Protein AF-A0A350XZT8-F1 (afdb_monomer)

pLDDT: mean 85.0, std 14.55, range [45.09, 97.69]

Solvent-accessible surface area (backbone atoms only — not comparable to full-atom values): 7264 Å² total; per-residue (Å²): 114,49,75,42,70,50,60,36,51,70,88,74,75,31,33,28,26,37,45,76,40,84,45,78,66,58,64,87,73,80,48,93,58,86,70,60,59,66,68,63,51,56,53,49,52,42,49,52,42,52,52,26,66,72,64,27,72,53,53,58,82,36,60,25,36,37,36,64,34,51,76,91,45,44,62,48,42,45,71,72,67,60,36,47,75,76,49,78,43,78,76,48,98,95,38,70,23,39,32,33,31,26,27,41,52,57,38,52,52,47,45,52,55,49,33,73,76,73,48,74,90,72,82,77,84,128

Radius of gyration: 15.21 Å; Cα contacts (8 Å, |Δi|>4): 199; chains: 1; bounding box: 42×35×42 Å

Foldseek 3Di:
DDWDKDFPPPPDQTAAMETEDQDDDPPPPPDPDPPDSPPVVLVVLLVRLVVLLPRHDYDQQDFHYKYWDFPVCVCCCCPVQNWDWDDWDDPDVVGITTMTTDGNNNSVVSNVVCCVVPNDDDPPDD

Mean predicted aligned error: 6.75 Å

Secondary structure (DSSP, 8-state):
-EEEEEEESSSSS--EEEEEEEE--TTTTS------STTHHHHHHHHHHHHHHHH----TTSEEEEEEE-GGGHHIIIIII-PEEEEEEEEETTEEEEEEEEEHHHHHHHHHHHHHHH-PPPP---

Nearest PDB structures (foldseek):
  7oya-assembly1_v2  TM=4.019E-01  e=1.972E+00  Danio rerio
  2vug-assembly1_B  TM=4.089E-01  e=1.632E+00  Pyrococcus abyssi GE5
  5y5z-assembly1_N  TM=3.977E-01  e=1.851E+00  Thermus thermophilus HB8
  4cq1-assembly8_H  TM=3.773E-01  e=3.064E+00  Homo sapiens
  7of6-assembly1_C  TM=4.317E-01  e=6.522E+00  Homo sapiens

Structure (mmCIF, N/CA/C/O backbone):
data_AF-A0A350XZT8-F1
#
_entry.id   AF-A0A350XZT8-F1
#
loop_
_atom_site.group_PDB
_atom_site.id
_atom_site.type_symbol
_atom_site.label_atom_id
_atom_site.label_alt_id
_atom_site.label_comp_id
_atom_site.label_asym_id
_atom_site.label_entity_id
_atom_site.label_seq_id
_atom_site.pdbx_PDB_ins_code
_atom_site.Cartn_x
_atom_site.Cartn_y
_atom_site.Cartn_z
_atom_site.occupancy
_atom_site.B_iso_or_equiv
_atom_site.auth_seq_id
_atom_site.auth_comp_id
_atom_site.auth_asym_id
_atom_site.auth_atom_id
_atom_site.pdbx_PDB_model_num
ATOM 1 N N . PHE A 1 1 ? 19.014 1.642 -0.698 1.00 64.56 1 PHE A N 1
ATOM 2 C CA . PHE A 1 1 ? 17.595 1.279 -0.585 1.00 64.56 1 PHE A CA 1
ATOM 3 C C . PHE A 1 1 ? 16.910 2.527 -0.073 1.00 64.56 1 PHE A C 1
ATOM 5 O O . PHE A 1 1 ? 17.404 3.059 0.914 1.00 64.56 1 PHE A O 1
ATOM 12 N N . LEU A 1 2 ? 15.917 3.048 -0.788 1.00 74.75 2 LEU A N 1
ATOM 13 C CA . LEU A 1 2 ? 15.222 4.285 -0.432 1.00 74.75 2 LEU A CA 1
ATOM 14 C C . LEU A 1 2 ? 13.752 3.947 -0.196 1.00 74.75 2 LEU A C 1
ATOM 16 O O . LEU A 1 2 ? 13.124 3.297 -1.031 1.00 74.75 2 LEU A O 1
ATOM 20 N N . PHE A 1 3 ? 13.244 4.337 0.967 1.00 84.94 3 PHE A N 1
ATOM 21 C CA . PHE A 1 3 ? 11.853 4.144 1.336 1.00 84.94 3 PHE A CA 1
ATOM 22 C C . PHE A 1 3 ? 11.366 5.342 2.137 1.00 84.94 3 PHE A C 1
ATOM 24 O O . PHE A 1 3 ? 12.006 5.729 3.117 1.00 84.94 3 PHE A O 1
ATOM 31 N N . GLY A 1 4 ? 10.251 5.908 1.694 1.00 87.56 4 GLY A N 1
ATOM 32 C CA . GLY A 1 4 ? 9.599 7.055 2.304 1.00 87.56 4 GLY A CA 1
ATOM 33 C C . GLY A 1 4 ? 8.103 6.803 2.391 1.00 87.56 4 GLY A C 1
ATOM 34 O O . GLY A 1 4 ? 7.496 6.288 1.449 1.00 87.56 4 GLY A O 1
ATOM 35 N N . MET A 1 5 ? 7.519 7.143 3.536 1.00 91.12 5 MET A N 1
ATOM 36 C CA . MET A 1 5 ? 6.078 7.128 3.730 1.00 91.12 5 MET A CA 1
ATOM 37 C C . MET A 1 5 ? 5.659 8.299 4.609 1.00 91.12 5 MET A C 1
ATOM 39 O O . MET A 1 5 ? 6.360 8.633 5.567 1.00 91.12 5 MET A O 1
ATOM 43 N N . THR A 1 6 ? 4.485 8.847 4.326 1.00 92.12 6 THR A N 1
ATOM 44 C CA . THR A 1 6 ? 3.915 9.970 5.068 1.00 92.12 6 THR A CA 1
ATOM 45 C C . THR A 1 6 ? 2.485 9.654 5.475 1.00 92.12 6 THR A C 1
ATOM 47 O O . THR A 1 6 ? 1.751 8.964 4.774 1.00 92.12 6 THR A O 1
ATOM 50 N N . ILE A 1 7 ? 2.082 10.132 6.648 1.00 91.38 7 ILE A N 1
ATOM 51 C CA . ILE A 1 7 ? 0.735 9.950 7.183 1.00 91.38 7 ILE A CA 1
ATOM 52 C C . ILE A 1 7 ? -0.006 11.279 7.067 1.00 91.38 7 ILE A C 1
ATOM 54 O O . ILE A 1 7 ? 0.499 12.311 7.505 1.00 91.38 7 ILE A O 1
ATOM 58 N N . TYR A 1 8 ? -1.220 11.246 6.523 1.00 89.25 8 TYR A N 1
ATOM 59 C CA . TYR A 1 8 ? -2.010 12.436 6.239 1.00 89.25 8 TYR A CA 1
ATOM 60 C C . TYR A 1 8 ? -3.418 12.367 6.840 1.00 89.25 8 TYR A C 1
ATOM 62 O O . TYR A 1 8 ? -4.054 11.311 6.803 1.00 89.25 8 TYR A O 1
ATOM 70 N N . PRO A 1 9 ? -3.968 13.496 7.320 1.00 86.94 9 PRO A N 1
ATOM 71 C CA . PRO A 1 9 ? -3.271 14.762 7.544 1.00 86.94 9 PRO A CA 1
ATOM 72 C C . PRO A 1 9 ? -2.329 14.682 8.757 1.00 86.94 9 PRO A C 1
ATOM 74 O O . PRO A 1 9 ? -2.665 14.068 9.772 1.00 86.94 9 PRO A O 1
ATOM 77 N N . TYR A 1 10 ? -1.180 15.353 8.665 1.00 78.69 10 TYR A N 1
ATOM 78 C CA . TYR A 1 10 ? -0.290 15.602 9.795 1.00 78.69 10 TYR A CA 1
ATOM 79 C C . TYR A 1 10 ? 0.186 17.068 9.779 1.00 78.69 10 TYR A C 1
ATOM 81 O O . TYR A 1 10 ? 0.718 17.505 8.757 1.00 78.69 10 TYR A O 1
ATOM 89 N N . PRO A 1 11 ? 0.014 17.836 10.876 1.00 77.75 11 PRO A N 1
ATOM 90 C CA . PRO A 1 11 ? -0.672 17.465 12.120 1.00 77.75 11 PRO A CA 1
ATOM 91 C C . PRO A 1 11 ? -2.193 17.304 11.923 1.00 77.75 11 PRO A C 1
ATOM 93 O O . PRO A 1 11 ? -2.778 17.884 11.012 1.00 77.75 11 PRO A O 1
ATOM 96 N N . GLY A 1 12 ? -2.850 16.515 12.779 1.00 86.44 12 GLY A N 1
ATOM 97 C CA . GLY A 1 12 ? -4.298 16.295 12.712 1.00 86.44 12 GLY A CA 1
ATOM 98 C C . GLY A 1 12 ? -4.715 14.900 13.168 1.00 86.44 12 GLY A C 1
ATOM 99 O O . GLY A 1 12 ? -4.027 14.270 13.965 1.00 86.44 12 GLY A O 1
ATOM 100 N N . SER A 1 13 ? -5.859 14.428 12.667 1.00 88.62 13 SER A N 1
ATOM 101 C CA . SER A 1 13 ? -6.302 13.036 12.804 1.00 88.62 13 SER A CA 1
ATOM 102 C C . SER A 1 13 ? -5.959 12.271 11.525 1.00 88.62 13 SER A C 1
ATOM 104 O O . SER A 1 13 ? -6.672 12.453 10.534 1.00 88.62 13 SER A O 1
ATOM 106 N N . PRO A 1 14 ? -4.898 11.441 11.526 1.00 92.62 14 PRO A N 1
ATOM 107 C CA . PRO A 1 14 ? -4.512 10.626 10.387 1.00 92.62 14 PRO A CA 1
ATOM 108 C C . PRO A 1 14 ? -5.663 9.843 9.770 1.00 92.62 14 PRO A C 1
ATOM 110 O O . PRO A 1 14 ? -6.415 9.140 10.449 1.00 92.62 14 PRO A O 1
ATOM 113 N N . LYS A 1 15 ? -5.769 9.944 8.454 1.00 92.81 15 LYS A N 1
ATOM 114 C CA . LYS A 1 15 ? -6.769 9.272 7.638 1.00 92.81 15 LYS A CA 1
ATOM 115 C C . LYS A 1 15 ? -6.133 8.216 6.749 1.00 92.81 15 LYS A C 1
ATOM 117 O O . LYS A 1 15 ? -6.641 7.107 6.688 1.00 92.81 15 LYS A O 1
ATOM 122 N N . PHE A 1 16 ? -5.029 8.521 6.091 1.00 92.81 16 PHE A N 1
ATOM 123 C CA . PHE A 1 16 ? -4.365 7.560 5.221 1.00 92.81 16 PHE A CA 1
ATOM 124 C C . PHE A 1 16 ? -2.854 7.747 5.271 1.00 92.81 16 PHE A C 1
ATOM 126 O O . PHE A 1 16 ? -2.353 8.769 5.739 1.00 92.81 16 PHE A O 1
ATOM 133 N N . LEU A 1 17 ? -2.139 6.735 4.801 1.00 96.00 17 LEU A N 1
ATOM 134 C CA . LEU A 1 17 ? -0.695 6.736 4.658 1.00 96.00 17 LEU A CA 1
ATOM 135 C C . LEU A 1 17 ? -0.352 6.633 3.175 1.00 96.00 17 LEU A C 1
ATOM 137 O O . LEU A 1 17 ? -0.873 5.777 2.463 1.00 96.00 17 LEU A O 1
ATOM 141 N N . GLU A 1 18 ? 0.524 7.510 2.718 1.00 94.81 18 GLU A N 1
ATOM 142 C CA . GLU A 1 18 ? 1.062 7.501 1.368 1.00 94.81 18 GLU A CA 1
ATOM 143 C C . GLU A 1 18 ? 2.465 6.899 1.376 1.00 94.81 18 GLU A C 1
ATOM 145 O O . GLU A 1 18 ? 3.308 7.279 2.189 1.00 94.81 18 GLU A O 1
ATOM 150 N N . ILE A 1 19 ? 2.711 5.930 0.495 1.00 94.44 19 ILE A N 1
ATOM 151 C CA . ILE A 1 19 ? 4.056 5.428 0.215 1.00 94.44 19 ILE A CA 1
ATOM 152 C C . ILE A 1 19 ? 4.592 6.254 -0.949 1.00 94.44 19 ILE A C 1
ATOM 154 O O . ILE A 1 19 ? 4.190 6.058 -2.093 1.00 94.44 19 ILE A O 1
ATOM 158 N N . GLU A 1 20 ? 5.493 7.178 -0.639 1.00 88.25 20 GLU A N 1
ATOM 159 C CA . GLU A 1 20 ? 6.044 8.125 -1.609 1.00 88.25 20 GLU A CA 1
ATOM 160 C C . GLU A 1 20 ? 7.162 7.488 -2.437 1.00 88.25 20 GLU A C 1
ATOM 162 O O . GLU A 1 20 ? 7.287 7.729 -3.634 1.00 88.25 20 GLU A O 1
ATOM 167 N N . GLN A 1 21 ? 8.001 6.670 -1.794 1.00 82.06 21 GLN A N 1
ATOM 168 C CA . GLN A 1 21 ? 9.183 6.086 -2.421 1.00 82.06 21 GLN A CA 1
ATOM 169 C C . GLN A 1 21 ? 9.367 4.642 -1.968 1.00 82.06 21 GLN A C 1
ATOM 171 O O . GLN A 1 21 ? 9.364 4.346 -0.773 1.00 82.06 21 GLN A O 1
ATOM 176 N N . LEU A 1 22 ? 9.577 3.743 -2.929 1.00 82.81 22 LEU A N 1
ATOM 177 C CA . LEU A 1 22 ? 9.975 2.360 -2.686 1.00 82.81 22 LEU A CA 1
ATOM 178 C C . LEU A 1 22 ? 10.964 1.922 -3.768 1.00 82.81 22 LEU A C 1
ATOM 180 O O . LEU A 1 22 ? 10.585 1.373 -4.801 1.00 82.81 22 LEU A O 1
ATOM 184 N N . GLU A 1 23 ? 12.250 2.160 -3.519 1.00 73.94 23 GLU A N 1
ATOM 185 C CA . GLU A 1 23 ? 13.310 1.904 -4.490 1.00 73.94 23 GLU A CA 1
ATOM 186 C C . GLU A 1 23 ? 14.391 0.964 -3.953 1.00 73.94 23 GLU A C 1
ATOM 188 O O . GLU A 1 23 ? 15.081 1.205 -2.950 1.00 73.94 23 GLU A O 1
ATOM 193 N N . THR A 1 24 ? 14.631 -0.106 -4.705 1.00 65.50 24 THR A N 1
ATOM 194 C CA . THR A 1 24 ? 15.808 -0.954 -4.535 1.00 65.50 24 THR A CA 1
ATOM 195 C C . THR A 1 24 ? 16.897 -0.495 -5.498 1.00 65.50 24 THR A C 1
ATOM 197 O O . THR A 1 24 ? 16.749 -0.668 -6.703 1.00 65.50 24 THR A O 1
ATOM 200 N N . ASN A 1 25 ? 18.017 0.037 -4.994 1.00 58.62 25 ASN A N 1
ATOM 201 C CA . ASN A 1 25 ? 19.171 0.346 -5.845 1.00 58.62 25 ASN A CA 1
ATOM 202 C C . ASN A 1 25 ? 19.738 -0.969 -6.435 1.00 58.62 25 ASN A C 1
ATOM 204 O O . ASN A 1 25 ? 20.247 -1.798 -5.665 1.00 58.62 25 ASN A O 1
ATOM 208 N N . PRO A 1 26 ? 19.691 -1.173 -7.765 1.00 53.81 26 PRO A N 1
ATOM 209 C CA . PRO A 1 26 ? 20.167 -2.409 -8.381 1.00 53.81 26 PRO A CA 1
ATOM 210 C C . PRO A 1 26 ? 21.704 -2.534 -8.363 1.00 53.81 26 PRO A C 1
ATOM 212 O O . PRO A 1 26 ? 22.237 -3.622 -8.554 1.00 53.81 26 PRO A O 1
ATOM 215 N N . ILE A 1 27 ? 22.442 -1.453 -8.083 1.00 51.72 27 ILE A N 1
ATOM 216 C CA . ILE A 1 27 ? 23.878 -1.324 -8.388 1.00 51.72 27 ILE A CA 1
ATOM 217 C C . ILE A 1 27 ? 24.795 -1.731 -7.224 1.00 51.72 27 ILE A C 1
ATOM 219 O O . ILE A 1 27 ? 26.011 -1.746 -7.387 1.00 51.72 27 ILE A O 1
ATOM 223 N N . SER A 1 28 ? 24.276 -2.149 -6.063 1.00 48.06 28 SER A N 1
ATOM 224 C CA . SER A 1 28 ? 25.140 -2.423 -4.893 1.00 48.06 28 SER A CA 1
ATOM 225 C C . SER A 1 28 ? 26.234 -3.491 -5.111 1.00 48.06 28 SER A C 1
ATOM 227 O O . SER A 1 28 ? 27.122 -3.595 -4.270 1.00 48.06 28 SER A O 1
ATOM 229 N N . ARG A 1 29 ? 26.224 -4.259 -6.220 1.00 46.91 29 ARG A N 1
ATOM 230 C CA . ARG A 1 29 ? 27.286 -5.227 -6.584 1.00 46.91 29 ARG A CA 1
ATOM 231 C C . ARG A 1 29 ? 27.589 -5.373 -8.089 1.00 46.91 29 ARG A C 1
ATOM 233 O O . ARG A 1 29 ? 28.012 -6.443 -8.512 1.00 46.91 29 ARG A O 1
ATOM 240 N N . GLY A 1 30 ? 27.344 -4.358 -8.923 1.00 46.94 30 GLY A N 1
ATOM 241 C CA . GLY A 1 30 ? 27.725 -4.414 -10.351 1.00 46.94 30 GLY A CA 1
ATOM 242 C C . GLY A 1 30 ? 27.020 -5.487 -11.205 1.00 46.94 30 GLY A C 1
ATOM 243 O O . GLY A 1 30 ? 27.391 -5.690 -12.359 1.00 46.94 30 GLY A O 1
ATOM 244 N N . GLN A 1 31 ? 25.992 -6.161 -10.679 1.00 45.09 31 GLN A N 1
ATOM 245 C CA . GLN A 1 31 ? 25.174 -7.112 -11.431 1.00 45.09 31 GLN A CA 1
ATOM 246 C C . GLN A 1 31 ? 23.877 -6.448 -11.899 1.00 45.09 31 GLN A C 1
ATOM 248 O O . GLN A 1 31 ? 23.091 -5.966 -11.091 1.00 45.09 31 GLN A O 1
ATOM 253 N N . ARG A 1 32 ? 23.641 -6.467 -13.216 1.00 50.53 32 ARG A N 1
ATOM 254 C CA . ARG A 1 32 ? 22.407 -6.011 -13.884 1.00 50.53 32 ARG A CA 1
ATOM 255 C C . ARG A 1 32 ? 21.266 -7.032 -13.782 1.00 50.53 32 ARG A C 1
ATOM 257 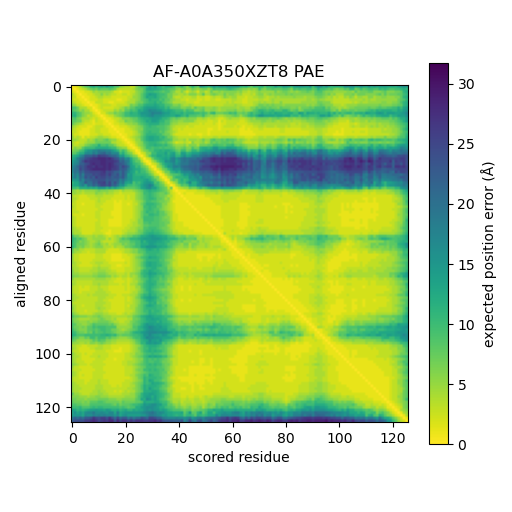O O . ARG A 1 32 ? 20.507 -7.212 -14.729 1.00 50.53 32 ARG A O 1
ATOM 264 N N . THR A 1 33 ? 21.167 -7.773 -12.687 1.00 46.09 33 THR A N 1
ATOM 265 C CA . THR A 1 33 ? 19.983 -8.603 -12.467 1.00 46.09 33 THR A CA 1
ATOM 266 C C . THR A 1 33 ? 18.886 -7.701 -11.922 1.00 46.09 33 THR A C 1
ATOM 268 O O . THR A 1 33 ? 19.110 -6.978 -10.951 1.00 46.09 33 THR A O 1
ATOM 271 N N . ASN A 1 34 ? 17.713 -7.709 -12.565 1.00 48.28 34 ASN A N 1
ATOM 272 C CA . ASN A 1 34 ? 16.500 -7.096 -12.027 1.00 48.28 34 ASN A CA 1
ATOM 273 C C . ASN A 1 34 ? 16.269 -7.703 -10.643 1.00 48.28 34 ASN A C 1
ATOM 275 O O . ASN A 1 34 ? 15.744 -8.811 -10.527 1.00 48.28 34 ASN A O 1
ATOM 279 N N . ARG A 1 35 ? 16.724 -7.030 -9.583 1.00 48.50 35 ARG A N 1
ATOM 280 C CA . ARG A 1 35 ? 16.365 -7.440 -8.235 1.00 48.50 35 ARG A CA 1
ATOM 281 C C . ARG A 1 35 ? 14.875 -7.206 -8.129 1.00 48.50 35 ARG A C 1
ATOM 283 O O . ARG A 1 35 ? 14.417 -6.068 -8.171 1.00 48.50 35 ARG A O 1
ATOM 290 N N . LEU A 1 36 ? 14.135 -8.306 -8.053 1.00 51.72 36 LEU A N 1
ATOM 291 C CA . LEU A 1 36 ? 12.736 -8.269 -7.686 1.00 51.72 36 LEU A CA 1
ATOM 292 C C . LEU A 1 36 ? 12.650 -7.459 -6.392 1.00 51.72 36 LEU A C 1
ATOM 294 O O . LEU A 1 36 ? 13.407 -7.686 -5.449 1.00 51.72 36 LEU A O 1
ATOM 298 N N . ILE A 1 37 ? 11.725 -6.507 -6.356 1.00 55.47 37 ILE A N 1
ATOM 299 C CA . ILE A 1 37 ? 11.368 -5.787 -5.132 1.00 55.47 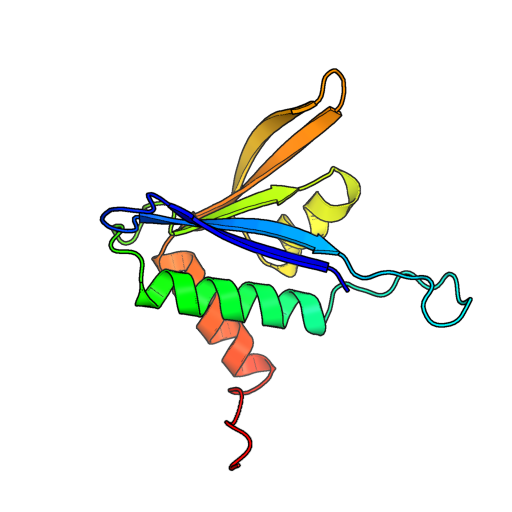37 ILE A CA 1
ATOM 300 C C . ILE A 1 37 ? 10.983 -6.804 -4.028 1.00 55.47 37 ILE A C 1
ATOM 302 O O . ILE A 1 37 ? 11.088 -6.512 -2.842 1.00 55.47 37 ILE A O 1
ATOM 306 N N . ALA A 1 38 ? 10.628 -8.042 -4.388 1.00 58.41 38 ALA A N 1
ATOM 307 C CA . ALA A 1 38 ? 10.454 -9.161 -3.470 1.00 58.41 38 ALA A CA 1
ATOM 308 C C . ALA A 1 38 ? 11.795 -9.763 -2.976 1.00 58.41 38 ALA A C 1
ATOM 310 O O . ALA A 1 38 ? 12.692 -10.007 -3.784 1.00 58.41 38 ALA A O 1
ATOM 311 N N . PRO A 1 39 ? 11.931 -10.088 -1.674 1.00 69.31 39 PRO A N 1
ATOM 312 C CA . PRO A 1 39 ? 10.898 -10.037 -0.630 1.00 69.31 39 PRO A CA 1
ATOM 313 C C . PRO A 1 39 ? 10.810 -8.688 0.111 1.00 69.31 39 PRO A C 1
ATOM 315 O O . PRO A 1 39 ? 9.795 -8.406 0.741 1.00 69.31 39 PRO A O 1
ATOM 318 N N . ILE A 1 40 ? 11.840 -7.840 0.033 1.00 79.75 40 ILE A N 1
ATOM 319 C CA . ILE A 1 40 ? 12.003 -6.673 0.920 1.00 79.75 40 ILE A CA 1
ATOM 320 C C . ILE A 1 40 ? 10.887 -5.637 0.745 1.00 79.75 40 ILE A C 1
ATOM 322 O O . ILE A 1 40 ? 10.314 -5.179 1.726 1.00 79.75 40 ILE A O 1
ATOM 326 N N . GLY A 1 41 ? 10.531 -5.271 -0.482 1.00 83.19 41 GLY A N 1
ATOM 327 C CA . GLY A 1 41 ? 9.483 -4.281 -0.704 1.00 83.19 41 GLY A CA 1
ATOM 328 C C . GLY A 1 41 ? 8.085 -4.789 -0.365 1.00 83.19 41 GLY A C 1
ATOM 329 O O . GLY A 1 41 ? 7.262 -3.985 0.053 1.00 83.19 41 GLY A O 1
ATOM 330 N N . LYS A 1 42 ? 7.815 -6.104 -0.432 1.00 87.81 42 LYS A N 1
ATOM 331 C CA . LYS A 1 42 ? 6.572 -6.664 0.136 1.00 87.81 42 LYS A CA 1
ATOM 332 C C . LYS A 1 42 ? 6.519 -6.431 1.648 1.00 87.81 42 LYS A C 1
ATOM 334 O O . LYS A 1 42 ? 5.501 -5.962 2.146 1.00 87.81 42 LYS A O 1
ATOM 339 N N . TRP A 1 43 ? 7.628 -6.684 2.344 1.00 88.50 43 TRP A N 1
ATOM 340 C CA . TRP A 1 43 ? 7.745 -6.460 3.785 1.00 88.50 43 TRP A CA 1
ATOM 341 C C . TRP A 1 43 ? 7.611 -4.989 4.184 1.00 88.50 43 TRP A C 1
ATOM 343 O O . TRP A 1 43 ? 7.014 -4.687 5.213 1.00 88.50 43 TRP A O 1
ATOM 353 N N . LEU A 1 44 ? 8.107 -4.055 3.372 1.00 91.19 44 LEU A N 1
ATOM 354 C CA . LEU A 1 44 ? 7.922 -2.632 3.663 1.00 91.19 44 LEU A CA 1
ATOM 355 C C . LEU A 1 44 ? 6.507 -2.146 3.398 1.00 91.19 44 LEU A C 1
ATOM 357 O O . LEU A 1 44 ? 5.981 -1.385 4.201 1.00 91.19 44 LEU A O 1
ATOM 361 N N . ILE A 1 45 ? 5.859 -2.633 2.338 1.00 93.38 45 ILE A N 1
ATOM 362 C CA . ILE A 1 45 ? 4.433 -2.367 2.125 1.00 93.38 45 ILE A CA 1
ATOM 363 C C . ILE A 1 45 ? 3.623 -2.958 3.284 1.00 93.38 45 ILE A C 1
ATOM 365 O O . ILE A 1 45 ? 2.716 -2.299 3.785 1.00 93.38 45 ILE A O 1
ATOM 369 N N . TRP A 1 46 ? 3.967 -4.156 3.769 1.00 94.38 46 TRP A N 1
ATOM 370 C CA . TRP A 1 46 ? 3.374 -4.736 4.980 1.00 94.38 46 TRP A CA 1
ATOM 371 C C . TRP A 1 46 ? 3.569 -3.833 6.197 1.00 94.38 46 TRP A C 1
ATOM 373 O O . TRP A 1 46 ? 2.596 -3.528 6.885 1.00 94.38 46 TRP A O 1
ATOM 383 N N . TYR A 1 47 ? 4.783 -3.327 6.416 1.00 93.56 47 TYR A N 1
ATOM 384 C CA . TYR A 1 47 ? 5.080 -2.429 7.529 1.00 93.56 47 TYR A CA 1
ATOM 385 C C . TYR A 1 47 ? 4.267 -1.129 7.440 1.00 93.56 47 TYR A C 1
ATOM 387 O O . TYR A 1 47 ? 3.562 -0.788 8.390 1.00 93.56 47 TYR A O 1
ATOM 395 N N . SER A 1 48 ? 4.264 -0.455 6.283 1.00 95.12 48 SER A N 1
ATOM 396 C CA . SER A 1 48 ? 3.401 0.707 6.022 1.00 95.12 48 SER A CA 1
ATOM 397 C C . SER A 1 48 ? 1.936 0.394 6.280 1.00 95.12 48 SER A C 1
ATOM 399 O O . SER A 1 48 ? 1.224 1.186 6.888 1.00 95.12 48 SER A O 1
ATOM 401 N N . THR A 1 49 ? 1.479 -0.782 5.854 1.00 96.06 49 THR A N 1
ATOM 402 C CA . THR A 1 49 ? 0.090 -1.202 6.023 1.00 96.06 49 THR A CA 1
ATOM 403 C C . THR A 1 49 ? -0.260 -1.381 7.498 1.00 96.06 49 THR A C 1
ATOM 405 O O . THR A 1 49 ? -1.312 -0.916 7.933 1.00 96.06 49 THR A O 1
ATOM 408 N N . LYS A 1 50 ? 0.624 -1.989 8.298 1.00 95.69 50 LYS A N 1
ATOM 409 C CA . LYS A 1 50 ? 0.450 -2.110 9.754 1.00 95.69 50 LYS A CA 1
ATOM 410 C C . LYS A 1 50 ? 0.414 -0.749 10.441 1.00 95.69 50 LYS A C 1
ATOM 412 O O . LYS A 1 50 ? -0.485 -0.513 11.245 1.00 95.69 50 LYS A O 1
ATOM 417 N N . VAL A 1 51 ? 1.321 0.157 10.075 1.00 94.88 51 VAL A N 1
ATOM 418 C CA . VAL A 1 51 ? 1.332 1.536 10.585 1.00 94.88 51 VAL A CA 1
ATOM 419 C C . VAL A 1 51 ? 0.030 2.254 10.218 1.00 94.88 51 VAL A C 1
ATOM 421 O O . VAL A 1 51 ? -0.630 2.815 11.089 1.00 94.88 51 VAL A O 1
ATOM 424 N N . GLY A 1 52 ? -0.409 2.173 8.960 1.00 94.88 52 GLY A N 1
ATOM 425 C CA . GLY A 1 52 ? -1.685 2.736 8.521 1.00 94.88 52 GLY A CA 1
ATOM 426 C C . GLY A 1 52 ? -2.866 2.182 9.322 1.00 94.88 52 GLY A C 1
ATOM 427 O O . GLY A 1 52 ? -3.657 2.950 9.862 1.00 94.88 52 GLY A O 1
ATOM 428 N N . LEU A 1 53 ? -2.957 0.857 9.481 1.00 95.19 53 LEU A N 1
ATOM 429 C CA . LEU A 1 53 ? -4.023 0.201 10.251 1.00 95.19 53 LEU A CA 1
ATOM 430 C C . LEU A 1 53 ? -4.059 0.661 11.714 1.00 95.19 53 LEU A C 1
ATOM 432 O O . LEU A 1 53 ? -5.145 0.789 12.283 1.00 95.19 53 LEU A O 1
ATOM 436 N N . GLN A 1 54 ? -2.893 0.906 12.311 1.00 94.75 54 GLN A N 1
ATOM 437 C CA . GLN A 1 54 ? -2.765 1.322 13.703 1.00 94.75 54 GLN A CA 1
ATOM 438 C C . GLN A 1 54 ? -3.118 2.797 13.919 1.00 94.75 54 GLN A C 1
ATOM 440 O O . GLN A 1 54 ? -3.803 3.117 14.887 1.00 94.75 54 GLN A O 1
ATOM 445 N N . TYR A 1 55 ? -2.647 3.689 13.047 1.00 93.69 55 TYR A N 1
ATOM 446 C CA . TYR A 1 55 ? -2.708 5.132 13.300 1.00 93.69 55 TYR A CA 1
ATOM 447 C C . TYR A 1 55 ? -3.817 5.860 12.544 1.00 93.69 55 TYR A C 1
ATOM 449 O O . TYR A 1 55 ? -4.233 6.931 12.979 1.00 93.69 55 TYR A O 1
ATOM 457 N N . CYS A 1 56 ? -4.315 5.309 11.438 1.00 93.38 56 CYS A N 1
ATOM 458 C CA . CYS A 1 56 ? -5.346 5.956 10.634 1.00 93.38 56 CYS A CA 1
ATOM 459 C C . CYS A 1 56 ? -6.757 5.505 11.033 1.00 93.38 56 CYS A C 1
ATOM 461 O O . CYS A 1 56 ? -6.997 4.318 11.266 1.00 93.38 56 CYS A O 1
ATOM 463 N N . SER A 1 57 ? -7.714 6.436 11.055 1.00 89.31 57 SER A N 1
ATOM 464 C CA . SER A 1 57 ? -9.086 6.208 11.548 1.00 89.31 57 SER A CA 1
ATOM 465 C C . SER A 1 57 ? -10.155 6.040 10.457 1.00 89.31 57 SER A C 1
ATOM 467 O O . SER A 1 57 ? -11.347 6.031 10.762 1.00 89.31 57 SER A O 1
ATOM 469 N N . GLN A 1 58 ? -9.754 5.895 9.190 1.00 88.06 58 GLN A N 1
ATOM 470 C CA . GLN A 1 58 ? -10.676 5.724 8.060 1.00 88.06 58 GLN A CA 1
ATOM 471 C C . GLN A 1 58 ? -11.576 4.485 8.187 1.00 88.06 58 GLN A C 1
ATOM 473 O O . GLN A 1 58 ? -11.194 3.467 8.774 1.00 88.06 58 GLN A O 1
ATOM 478 N N . ALA A 1 59 ? -12.764 4.573 7.584 1.00 88.69 59 ALA A N 1
ATOM 479 C CA . ALA A 1 59 ? -13.729 3.479 7.527 1.00 88.69 59 ALA A CA 1
ATOM 480 C C . ALA A 1 59 ? -13.228 2.297 6.671 1.00 88.69 59 ALA A C 1
ATOM 482 O O . ALA A 1 59 ? -12.264 2.399 5.917 1.00 88.69 59 ALA A O 1
ATOM 483 N N . ALA A 1 60 ? -13.909 1.152 6.775 1.00 88.06 60 ALA A N 1
ATOM 484 C CA . ALA A 1 60 ? -13.480 -0.122 6.186 1.00 88.06 60 ALA A CA 1
ATOM 485 C C . ALA A 1 60 ? -13.173 -0.063 4.671 1.00 88.06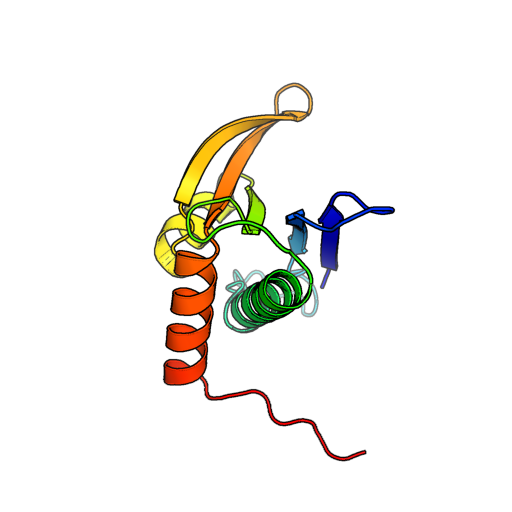 60 ALA A C 1
ATOM 487 O O . ALA A 1 60 ? -12.205 -0.670 4.210 1.00 88.06 60 ALA A O 1
ATOM 488 N N . ASN A 1 61 ? -13.981 0.680 3.911 1.00 91.88 61 ASN A N 1
ATOM 489 C CA . ASN A 1 61 ? -13.887 0.765 2.449 1.00 91.88 61 ASN A CA 1
ATOM 490 C C . ASN A 1 61 ? -13.174 2.033 1.958 1.00 91.88 61 ASN A C 1
ATOM 492 O O . ASN A 1 61 ? -12.993 2.210 0.756 1.00 91.88 61 ASN A O 1
ATOM 496 N N . GLU A 1 62 ? -12.762 2.898 2.880 1.00 92.62 62 GLU A N 1
ATOM 497 C CA . GLU A 1 62 ? -12.023 4.115 2.568 1.00 92.62 62 GLU A CA 1
ATOM 498 C C . GLU A 1 62 ? -10.537 3.805 2.375 1.00 92.62 62 GLU A C 1
ATOM 500 O O . GLU A 1 62 ? -10.006 2.834 2.931 1.00 92.62 62 GLU A O 1
ATOM 505 N N . SER A 1 63 ? -9.865 4.635 1.576 1.00 94.12 63 SER A N 1
ATOM 506 C CA . SER A 1 63 ? -8.432 4.507 1.304 1.00 94.12 63 SER A CA 1
ATOM 507 C C . SER A 1 63 ? -7.632 4.608 2.603 1.00 94.12 63 SER A C 1
ATOM 509 O O . SER A 1 63 ? -7.711 5.608 3.315 1.00 94.12 63 SER A O 1
ATOM 511 N N . LEU A 1 64 ? -6.852 3.570 2.894 1.00 96.62 64 LEU A N 1
ATOM 512 C CA . LEU A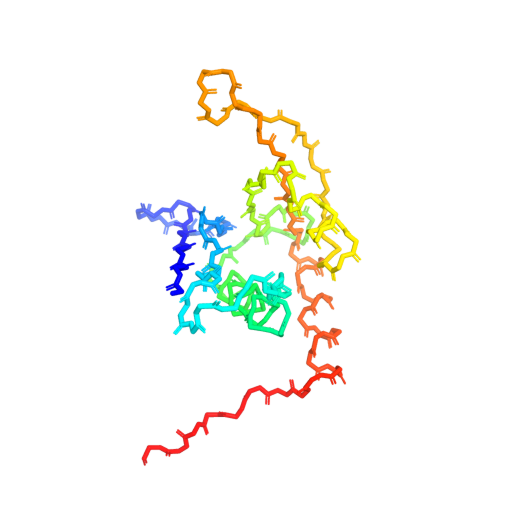 1 64 ? -5.941 3.509 4.031 1.00 96.62 64 LEU A CA 1
ATOM 513 C C . LEU A 1 64 ? -4.492 3.712 3.593 1.00 96.62 64 LEU A C 1
ATOM 515 O O . LEU A 1 64 ? -3.763 4.461 4.234 1.00 96.62 64 LEU A O 1
ATOM 519 N N . ILE A 1 65 ? -4.090 3.029 2.521 1.00 97.00 65 ILE A N 1
ATOM 520 C CA . ILE A 1 65 ? -2.762 3.145 1.919 1.00 97.00 65 ILE A CA 1
ATOM 521 C C . ILE A 1 65 ? -2.941 3.674 0.507 1.00 97.00 65 ILE A C 1
ATOM 523 O O . ILE A 1 65 ? -3.807 3.174 -0.211 1.00 97.00 65 ILE A O 1
ATOM 527 N N . ALA A 1 66 ? -2.127 4.642 0.113 1.00 95.94 66 ALA A N 1
ATOM 528 C CA . ALA A 1 66 ? -2.053 5.150 -1.247 1.00 95.94 66 ALA A CA 1
ATOM 529 C C . ALA A 1 66 ? -0.604 5.125 -1.741 1.00 95.94 66 ALA A C 1
ATOM 531 O O . ALA A 1 66 ? 0.328 5.232 -0.945 1.00 95.94 66 ALA A O 1
ATOM 532 N N . LEU A 1 67 ? -0.418 4.965 -3.047 1.00 95.38 67 LEU A N 1
ATOM 533 C CA . LEU A 1 67 ? 0.858 5.217 -3.710 1.00 95.38 67 LEU A CA 1
ATOM 534 C C . LEU A 1 67 ? 0.632 5.575 -5.171 1.00 95.38 67 LEU A C 1
ATOM 536 O O . LEU A 1 67 ? -0.373 5.179 -5.768 1.00 95.38 67 LEU A O 1
ATOM 540 N N . VAL A 1 68 ? 1.605 6.263 -5.756 1.00 94.19 68 VAL A N 1
ATOM 541 C CA . VAL A 1 68 ? 1.676 6.478 -7.198 1.00 94.19 68 VAL A CA 1
ATOM 542 C C . VAL A 1 68 ? 2.849 5.678 -7.751 1.00 94.19 68 VAL A C 1
ATOM 544 O O . VAL A 1 68 ? 3.985 5.806 -7.304 1.00 94.19 68 VAL A O 1
ATOM 547 N N . SER A 1 69 ? 2.566 4.816 -8.721 1.00 91.44 69 SER A N 1
ATOM 548 C CA . SER A 1 69 ? 3.565 3.995 -9.396 1.00 91.44 69 SER A CA 1
ATOM 549 C C . SER A 1 69 ? 3.967 4.613 -10.726 1.00 91.44 69 SER A C 1
ATOM 551 O O . SER A 1 69 ? 3.117 5.102 -11.462 1.00 91.44 69 SER A O 1
ATOM 553 N N . LEU A 1 70 ? 5.234 4.456 -11.106 1.00 90.38 70 LEU A N 1
ATOM 554 C CA . LEU A 1 70 ? 5.654 4.589 -12.502 1.00 90.38 70 LEU A CA 1
ATOM 555 C C . LEU A 1 70 ? 5.193 3.376 -13.322 1.00 90.38 70 LEU A C 1
ATOM 557 O O . LEU A 1 70 ? 5.000 2.284 -12.773 1.00 90.38 70 LEU A O 1
ATOM 561 N N . THR A 1 71 ? 5.089 3.538 -14.644 1.00 88.88 71 THR A N 1
ATOM 562 C CA . THR A 1 71 ? 4.613 2.506 -15.589 1.00 88.88 71 THR A CA 1
ATOM 563 C C . THR A 1 71 ? 5.284 1.143 -15.383 1.00 88.88 71 THR A C 1
ATOM 565 O O . THR A 1 71 ? 4.623 0.107 -15.401 1.00 88.88 71 THR A O 1
ATOM 568 N N . GLY A 1 72 ? 6.598 1.126 -15.128 1.00 85.69 72 GLY A N 1
ATOM 569 C CA . GLY A 1 72 ? 7.377 -0.109 -14.977 1.00 85.69 72 GLY A CA 1
ATOM 570 C C . GLY A 1 72 ? 7.025 -0.959 -13.749 1.00 85.69 72 GLY A C 1
ATOM 571 O O . GLY A 1 72 ? 7.317 -2.152 -13.741 1.00 85.69 72 GLY A O 1
ATOM 572 N N . ALA A 1 73 ? 6.385 -0.378 -12.729 1.00 86.62 73 ALA A N 1
ATOM 573 C CA . ALA A 1 73 ? 6.021 -1.067 -11.488 1.00 86.62 73 ALA A CA 1
ATOM 574 C C . ALA A 1 73 ? 4.506 -1.325 -11.347 1.00 86.62 73 ALA A C 1
ATOM 576 O O . ALA A 1 73 ? 4.083 -1.973 -10.390 1.00 86.62 73 ALA A O 1
ATOM 577 N N . VAL A 1 74 ? 3.691 -0.921 -12.331 1.00 90.94 74 VAL A N 1
ATOM 578 C CA . VAL A 1 74 ? 2.226 -1.113 -12.337 1.00 90.94 74 VAL A CA 1
ATOM 579 C C . VAL A 1 74 ? 1.842 -2.576 -12.103 1.00 90.94 74 VAL A C 1
ATOM 581 O O . VAL A 1 74 ? 1.031 -2.871 -11.227 1.00 90.94 74 VAL A O 1
ATOM 584 N N . ALA A 1 75 ? 2.457 -3.507 -12.840 1.00 90.31 75 ALA A N 1
ATOM 585 C CA . ALA A 1 75 ? 2.175 -4.937 -12.700 1.00 90.31 75 ALA A CA 1
ATOM 586 C C . ALA A 1 75 ? 2.546 -5.471 -11.307 1.00 90.31 75 ALA A C 1
ATOM 588 O O . ALA A 1 75 ? 1.873 -6.345 -10.772 1.00 90.31 75 ALA A O 1
ATOM 589 N N . TYR A 1 76 ? 3.584 -4.920 -10.673 1.00 88.44 76 TYR A N 1
ATOM 590 C CA . TYR A 1 76 ? 3.951 -5.314 -9.317 1.00 88.44 76 TYR A CA 1
ATOM 591 C C . TYR A 1 76 ? 2.857 -4.917 -8.316 1.00 88.44 76 TYR A C 1
ATOM 593 O O . TYR A 1 76 ? 2.376 -5.763 -7.563 1.00 88.44 76 TYR A 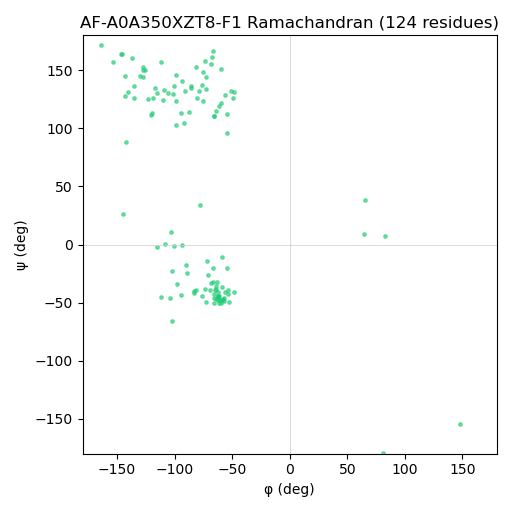O 1
ATOM 601 N N . TYR A 1 77 ? 2.396 -3.667 -8.334 1.00 92.81 77 TYR A N 1
ATOM 602 C CA . TYR A 1 77 ? 1.366 -3.230 -7.388 1.00 92.81 77 TYR A CA 1
ATOM 603 C C . TYR A 1 77 ? -0.002 -3.863 -7.660 1.00 92.81 77 TYR A C 1
ATOM 605 O O . TYR A 1 77 ? -0.675 -4.286 -6.719 1.00 92.81 77 TYR A O 1
ATOM 613 N N . ARG A 1 78 ? -0.381 -4.014 -8.933 1.00 93.88 78 ARG A N 1
ATOM 614 C CA . ARG A 1 78 ? -1.655 -4.626 -9.329 1.00 93.88 78 ARG A CA 1
ATOM 615 C C . ARG A 1 78 ? -1.680 -6.139 -9.119 1.00 93.88 78 ARG A C 1
ATOM 617 O O . ARG A 1 78 ? -2.618 -6.651 -8.525 1.00 93.88 78 ARG A O 1
ATOM 624 N N . ASP A 1 79 ? -0.669 -6.859 -9.595 1.00 91.38 79 ASP A N 1
ATOM 625 C CA . ASP A 1 79 ? -0.743 -8.323 -9.699 1.00 91.38 79 ASP A CA 1
ATOM 626 C C . ASP A 1 79 ? -0.063 -9.018 -8.514 1.00 91.38 79 ASP A C 1
ATOM 628 O O . ASP A 1 79 ? -0.519 -10.066 -8.055 1.00 91.38 79 ASP A O 1
ATOM 632 N N . VAL A 1 80 ? 1.019 -8.432 -7.988 1.00 89.06 80 VAL A N 1
ATOM 633 C CA . VAL A 1 80 ? 1.824 -9.038 -6.915 1.00 89.06 80 VAL A CA 1
ATOM 634 C C . VAL A 1 80 ? 1.385 -8.561 -5.532 1.00 89.06 80 VAL A C 1
ATOM 636 O O . VAL A 1 80 ? 1.305 -9.370 -4.607 1.00 89.06 80 VAL A O 1
ATOM 639 N N . ILE A 1 81 ? 1.124 -7.261 -5.374 1.00 92.19 81 ILE A N 1
ATOM 640 C CA . ILE A 1 81 ? 0.643 -6.673 -4.113 1.00 92.19 81 ILE A CA 1
ATOM 641 C C . ILE A 1 81 ? -0.886 -6.685 -4.034 1.00 92.19 81 ILE A C 1
ATOM 643 O O . ILE A 1 81 ? -1.431 -6.764 -2.934 1.00 92.19 81 ILE A O 1
ATOM 647 N N . GLN A 1 82 ? -1.568 -6.713 -5.184 1.00 94.94 82 GLN A N 1
ATOM 648 C CA . GLN A 1 82 ? -3.031 -6.735 -5.290 1.00 94.94 82 GLN A CA 1
ATOM 649 C C . GLN A 1 82 ? -3.690 -5.457 -4.765 1.00 94.94 82 GLN A C 1
ATOM 651 O O . GLN A 1 82 ? -4.742 -5.507 -4.127 1.00 94.94 82 GLN A O 1
ATOM 656 N N . MET A 1 83 ? -3.060 -4.310 -5.026 1.00 96.31 83 MET A N 1
ATOM 657 C CA . MET A 1 83 ? -3.661 -3.001 -4.780 1.00 96.31 83 MET A CA 1
ATOM 658 C C . MET A 1 83 ? -4.710 -2.681 -5.841 1.00 96.31 83 MET A C 1
ATOM 660 O O . MET A 1 83 ? -4.591 -3.067 -7.005 1.00 96.31 83 MET A O 1
ATOM 664 N N . GLU A 1 84 ? -5.723 -1.927 -5.435 1.00 97.31 84 GLU A N 1
ATOM 665 C CA . GLU A 1 84 ? -6.744 -1.413 -6.338 1.00 97.31 84 GLU A CA 1
ATOM 666 C C . GLU A 1 84 ? -6.159 -0.254 -7.144 1.00 97.31 84 GLU A C 1
ATOM 668 O O . GLU A 1 84 ? -5.664 0.715 -6.567 1.00 97.31 84 GLU A O 1
ATOM 673 N N . TYR A 1 85 ? -6.206 -0.363 -8.470 1.00 96.31 85 TYR A N 1
ATOM 674 C CA . TYR A 1 85 ? -5.901 0.751 -9.361 1.00 96.31 85 TYR A CA 1
ATOM 675 C C . TYR A 1 85 ? -7.047 1.762 -9.326 1.00 96.31 85 TYR A C 1
ATOM 677 O O . TYR A 1 85 ? -8.211 1.371 -9.410 1.00 96.31 85 TYR A O 1
ATOM 685 N N . LEU A 1 86 ? -6.708 3.043 -9.207 1.00 95.12 86 LEU A N 1
ATOM 686 C CA . LEU A 1 86 ? -7.677 4.132 -9.163 1.00 95.12 86 LEU A CA 1
ATOM 687 C C . LEU A 1 86 ? -7.752 4.863 -10.498 1.00 95.12 86 LEU A C 1
ATOM 689 O O . LEU A 1 86 ? -8.791 4.836 -11.150 1.00 95.12 86 LEU A O 1
ATOM 693 N N . ASP A 1 87 ? -6.661 5.523 -10.878 1.00 94.88 87 ASP A N 1
ATOM 694 C CA . ASP A 1 87 ? -6.598 6.345 -12.084 1.00 94.88 87 ASP A CA 1
ATOM 695 C C . ASP A 1 87 ? -5.139 6.649 -12.460 1.00 94.88 87 ASP A C 1
ATOM 697 O O . ASP A 1 87 ? -4.202 6.369 -11.702 1.00 94.88 87 ASP A O 1
ATOM 701 N N . THR A 1 88 ? -4.944 7.239 -13.632 1.00 94.31 88 THR A N 1
ATOM 702 C CA . THR A 1 88 ? -3.677 7.836 -14.053 1.00 94.31 88 THR A CA 1
ATOM 703 C C . THR A 1 88 ? -3.599 9.277 -13.548 1.00 94.31 88 THR A C 1
ATOM 705 O O . THR A 1 88 ? -4.560 10.037 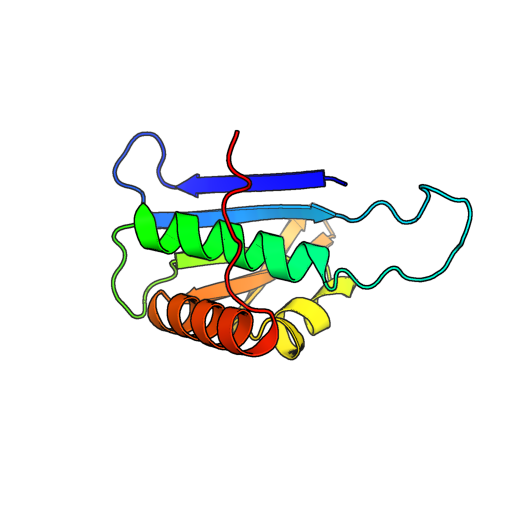-13.623 1.00 94.31 88 THR A O 1
ATOM 708 N N . VAL A 1 89 ? -2.440 9.669 -13.030 1.00 92.31 89 VAL A N 1
ATOM 709 C CA . VAL A 1 89 ? -2.161 11.005 -12.494 1.00 92.31 89 VAL A CA 1
ATOM 710 C C . VAL A 1 89 ? -0.929 11.584 -13.173 1.00 92.31 89 VAL A C 1
ATOM 712 O O . VAL A 1 89 ? -0.028 10.848 -13.552 1.00 92.31 89 VAL A O 1
ATOM 715 N N . THR A 1 90 ? -0.840 12.901 -13.315 1.00 90.19 90 THR A N 1
ATOM 716 C CA . THR A 1 90 ? 0.385 13.544 -13.814 1.00 90.19 90 THR A CA 1
ATOM 717 C C . THR A 1 90 ? 1.320 13.819 -12.637 1.00 90.19 90 THR A C 1
ATOM 719 O O . THR A 1 90 ? 0.983 14.627 -11.775 1.00 90.19 90 THR A O 1
ATOM 722 N N . ILE A 1 91 ? 2.481 13.153 -12.586 1.00 85.25 91 ILE A N 1
ATOM 723 C CA . ILE A 1 91 ? 3.475 13.344 -11.507 1.00 85.25 91 ILE A CA 1
ATOM 724 C C . ILE A 1 91 ? 4.355 14.561 -11.811 1.00 85.25 91 ILE A C 1
ATOM 726 O O . ILE A 1 91 ? 4.647 15.372 -10.934 1.00 85.25 91 ILE A O 1
ATOM 730 N N . ALA A 1 92 ? 4.752 14.703 -13.075 1.00 82.69 92 ALA A N 1
ATOM 731 C CA . ALA A 1 92 ? 5.525 15.821 -13.596 1.00 82.69 92 ALA A CA 1
ATOM 732 C C . ALA A 1 92 ? 5.100 16.105 -15.050 1.00 82.69 92 ALA A C 1
ATOM 734 O O . ALA A 1 92 ? 4.442 15.268 -15.672 1.00 82.69 92 ALA A O 1
ATOM 735 N N . PRO A 1 93 ? 5.438 17.271 -15.629 1.00 86.75 93 PRO A N 1
ATOM 736 C CA . PRO A 1 93 ? 5.104 17.570 -17.019 1.00 86.75 93 PRO A CA 1
ATOM 737 C C . PRO A 1 93 ? 5.624 16.490 -17.984 1.00 86.75 93 PRO A C 1
ATOM 739 O O . PRO A 1 93 ? 6.830 16.347 -18.171 1.00 86.75 93 PRO A O 1
ATOM 742 N N . GLY A 1 94 ? 4.705 15.747 -18.607 1.00 83.94 94 GLY A N 1
ATOM 743 C CA . GLY A 1 94 ? 5.029 14.653 -19.529 1.00 83.94 94 GLY A CA 1
ATOM 744 C C . GLY A 1 94 ? 5.353 13.308 -18.866 1.00 83.94 94 GLY A C 1
ATOM 745 O O . GLY A 1 94 ? 5.764 12.390 -19.571 1.00 83.94 94 GLY A O 1
ATOM 746 N N . GLU A 1 95 ? 5.169 13.178 -17.549 1.00 85.75 95 GLU A N 1
ATOM 747 C CA . GLU A 1 95 ? 5.363 11.931 -16.808 1.00 85.75 95 GLU A CA 1
ATOM 748 C C . GLU A 1 95 ? 4.063 11.481 -16.129 1.00 85.75 95 GLU A C 1
ATOM 750 O O . GLU A 1 95 ? 3.557 12.119 -15.196 1.00 85.75 95 GLU A O 1
ATOM 755 N N . ASP A 1 96 ? 3.545 10.351 -16.609 1.00 90.94 96 ASP A N 1
ATOM 756 C CA . ASP A 1 96 ? 2.346 9.714 -16.079 1.00 90.94 96 ASP A CA 1
ATOM 757 C C . ASP A 1 96 ? 2.681 8.802 -14.895 1.00 90.94 96 ASP A C 1
ATOM 759 O O . ASP A 1 96 ? 3.595 7.972 -14.929 1.00 90.94 96 ASP A O 1
ATOM 763 N N . GLY A 1 97 ? 1.866 8.925 -13.859 1.00 93.06 97 GLY A N 1
ATOM 764 C CA . GLY A 1 97 ? 1.803 8.063 -12.697 1.00 93.06 97 GLY A CA 1
ATOM 765 C C . GLY A 1 97 ? 0.510 7.275 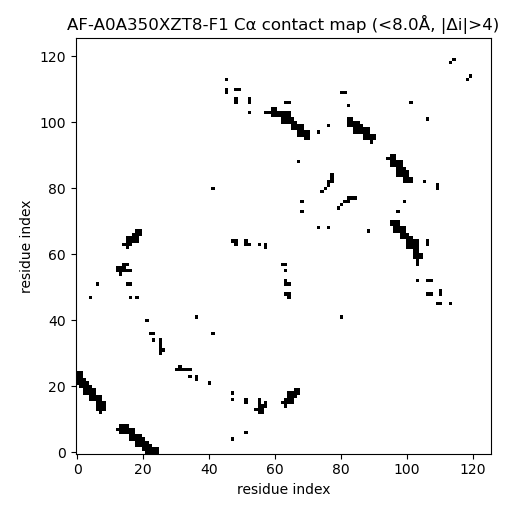-12.654 1.00 93.06 97 GLY A C 1
ATOM 766 O O . GLY A 1 97 ? -0.505 7.671 -13.212 1.00 93.06 97 GLY A O 1
ATOM 767 N N . TYR A 1 98 ? 0.531 6.160 -11.942 1.00 95.25 98 TYR A N 1
ATOM 768 C CA . TYR A 1 98 ? -0.610 5.263 -11.803 1.00 95.25 98 TYR A CA 1
ATOM 769 C C . TYR A 1 98 ? -0.944 5.160 -10.324 1.00 95.25 98 TYR A C 1
ATOM 771 O O . TYR A 1 98 ? -0.151 4.625 -9.547 1.00 95.25 98 TYR A O 1
ATOM 779 N N . ALA A 1 99 ? -2.086 5.713 -9.927 1.00 96.06 99 ALA A N 1
ATOM 780 C CA . ALA A 1 99 ? -2.510 5.756 -8.540 1.00 96.06 99 ALA A CA 1
ATOM 781 C C . ALA A 1 99 ? -3.097 4.408 -8.110 1.00 96.06 99 ALA A C 1
ATOM 783 O O . ALA A 1 99 ? -3.955 3.830 -8.781 1.00 96.06 99 ALA A O 1
ATOM 784 N N . PHE A 1 100 ? -2.648 3.931 -6.954 1.00 97.06 100 PHE A N 1
ATOM 785 C CA . PHE A 1 100 ? -3.103 2.699 -6.329 1.00 97.06 100 PHE A CA 1
ATOM 786 C C . PHE A 1 100 ? -3.526 2.944 -4.890 1.00 97.06 100 PHE A C 1
ATOM 788 O O . PHE A 1 100 ? -2.978 3.814 -4.207 1.00 97.06 100 PHE A O 1
ATOM 795 N N . ARG A 1 101 ? -4.448 2.113 -4.395 1.00 96.88 101 ARG A N 1
ATOM 796 C CA . ARG A 1 101 ? -4.815 2.096 -2.980 1.00 96.88 101 ARG A CA 1
ATOM 797 C C . ARG A 1 101 ? -4.961 0.703 -2.385 1.00 96.88 101 ARG A C 1
ATOM 799 O O . ARG A 1 101 ? -5.247 -0.277 -3.070 1.00 96.88 101 ARG A O 1
ATOM 806 N N . PHE A 1 102 ? -4.893 0.668 -1.061 1.00 97.69 102 PHE A N 1
ATOM 807 C CA . PHE A 1 102 ? -5.634 -0.299 -0.266 1.00 97.69 102 PHE A CA 1
ATOM 808 C C . PHE A 1 102 ? -6.753 0.399 0.492 1.00 97.69 102 PHE A C 1
ATOM 810 O O . PHE A 1 102 ? -6.511 1.390 1.181 1.00 97.69 102 PHE A O 1
ATOM 817 N N . SER A 1 103 ? -7.956 -0.171 0.442 1.00 97.19 103 SER A N 1
ATOM 818 C CA . SER A 1 103 ? -8.952 0.077 1.483 1.00 97.19 103 SER A CA 1
ATOM 819 C C . SER A 1 103 ? -8.495 -0.535 2.809 1.00 97.19 103 SER A C 1
ATOM 821 O O . SER A 1 103 ? -7.656 -1.440 2.822 1.00 97.19 103 SER A O 1
ATOM 823 N N . ARG A 1 104 ? -9.059 -0.098 3.939 1.00 95.50 104 ARG A N 1
ATOM 824 C CA . ARG A 1 104 ? -8.717 -0.676 5.251 1.00 95.50 104 ARG A CA 1
ATOM 825 C C . ARG A 1 104 ? -8.938 -2.194 5.300 1.00 95.50 104 ARG A C 1
ATOM 827 O O . ARG A 1 104 ? -8.096 -2.920 5.829 1.00 95.50 104 ARG A O 1
ATOM 834 N N . THR A 1 105 ? -10.027 -2.685 4.711 1.00 96.06 105 THR A N 1
ATOM 835 C CA . THR A 1 105 ? -10.311 -4.127 4.619 1.00 96.06 105 THR A CA 1
ATOM 836 C C . THR A 1 105 ? -9.286 -4.854 3.746 1.00 96.06 105 THR A C 1
ATOM 838 O O . THR A 1 105 ? -8.758 -5.892 4.150 1.00 96.06 105 THR A O 1
ATOM 841 N N . ALA A 1 106 ? -8.956 -4.306 2.570 1.00 96.94 106 ALA A N 1
ATOM 842 C CA . ALA A 1 106 ? -7.972 -4.911 1.670 1.00 96.94 106 ALA A CA 1
ATOM 843 C C . ALA A 1 106 ? -6.566 -4.938 2.293 1.00 96.94 106 ALA A C 1
ATOM 845 O O . ALA A 1 106 ? -5.867 -5.943 2.183 1.00 96.94 106 ALA A O 1
ATOM 846 N N . ALA A 1 107 ? -6.196 -3.877 3.012 1.00 96.62 107 ALA A N 1
ATOM 847 C CA . ALA A 1 107 ? -4.966 -3.770 3.788 1.00 96.62 107 ALA A CA 1
ATOM 848 C C . ALA A 1 107 ? -4.856 -4.862 4.865 1.00 96.62 107 ALA A C 1
ATOM 850 O O . ALA A 1 107 ? -3.833 -5.539 4.967 1.00 96.62 107 ALA A O 1
ATOM 851 N N . ALA A 1 108 ? -5.917 -5.078 5.647 1.00 96.06 108 ALA A N 1
ATOM 852 C CA . ALA A 1 108 ? -5.942 -6.141 6.650 1.00 96.06 108 ALA A CA 1
ATOM 853 C C . ALA A 1 108 ? -5.784 -7.530 6.007 1.00 96.06 108 ALA A C 1
ATOM 855 O O . ALA A 1 108 ? -4.979 -8.342 6.467 1.00 96.06 108 ALA A O 1
ATOM 856 N N . ALA A 1 109 ? -6.492 -7.773 4.901 1.00 96.81 109 ALA A N 1
ATOM 857 C CA . ALA A 1 109 ? -6.403 -9.028 4.165 1.00 96.81 109 ALA A CA 1
ATOM 858 C C . ALA A 1 109 ? -5.006 -9.245 3.556 1.00 96.81 109 ALA A C 1
ATOM 860 O O . ALA A 1 109 ? -4.502 -10.367 3.564 1.00 96.81 109 ALA A O 1
ATOM 861 N N . PHE A 1 110 ? -4.369 -8.188 3.043 1.00 96.06 110 PHE A N 1
ATOM 862 C CA . PHE A 1 110 ? -2.991 -8.234 2.557 1.00 96.06 110 PHE A CA 1
ATOM 863 C C . PHE A 1 110 ? -2.025 -8.648 3.673 1.00 96.06 110 PHE A C 1
ATOM 865 O O . PHE A 1 110 ? -1.272 -9.604 3.491 1.00 96.06 110 PHE A O 1
ATOM 872 N N . CYS A 1 111 ? -2.100 -8.005 4.844 1.00 95.44 111 CYS A N 1
ATOM 873 C CA . CYS A 1 111 ? -1.268 -8.355 5.996 1.00 95.44 111 CYS A CA 1
ATOM 874 C C . CYS A 1 111 ? -1.439 -9.818 6.417 1.00 95.44 111 CYS A C 1
ATOM 876 O O . CYS A 1 111 ? -0.446 -10.510 6.618 1.00 95.44 111 CYS A O 1
ATOM 878 N N . GLN A 1 112 ? -2.683 -10.299 6.497 1.00 95.62 112 GLN A N 1
ATOM 879 C CA . GLN A 1 112 ? -2.975 -11.682 6.870 1.00 95.62 112 GLN A CA 1
ATOM 880 C C . GLN A 1 112 ? -2.393 -12.685 5.866 1.00 95.62 112 GLN A C 1
ATOM 882 O O . GLN A 1 112 ? -1.774 -13.670 6.271 1.00 95.62 112 GLN A O 1
ATOM 887 N N . ARG A 1 113 ? -2.567 -12.446 4.556 1.00 94.31 113 ARG A N 1
ATOM 888 C CA . ARG A 1 113 ? -1.986 -13.309 3.513 1.00 94.31 113 ARG A CA 1
ATOM 889 C C . ARG A 1 113 ? -0.462 -13.313 3.586 1.00 94.31 113 ARG A C 1
ATOM 891 O O . ARG A 1 113 ? 0.140 -14.378 3.523 1.00 94.31 113 ARG A O 1
ATOM 898 N N . HIS A 1 114 ? 0.141 -12.138 3.758 1.00 92.38 114 HIS A N 1
ATOM 899 C CA . HIS A 1 114 ? 1.589 -11.995 3.847 1.00 92.38 114 HIS A CA 1
ATOM 900 C C . HIS A 1 114 ? 2.166 -12.749 5.052 1.00 92.38 114 HIS A C 1
ATOM 902 O O . HIS A 1 114 ? 3.093 -13.534 4.894 1.00 92.38 114 HIS A O 1
ATOM 908 N N . GLU A 1 115 ? 1.572 -12.585 6.234 1.00 92.69 115 GLU A N 1
ATOM 909 C CA . GLU A 1 115 ? 2.009 -13.278 7.453 1.00 92.69 115 GLU A CA 1
ATOM 910 C C . GLU A 1 115 ? 1.783 -14.790 7.391 1.00 92.69 115 GLU A C 1
ATOM 912 O O . GLU A 1 115 ? 2.571 -15.555 7.939 1.00 92.69 115 GLU A O 1
ATOM 917 N N . SER A 1 116 ? 0.733 -15.240 6.699 1.00 91.69 116 SER A N 1
ATOM 918 C CA . SER A 1 116 ? 0.486 -16.675 6.503 1.00 91.69 116 SER A CA 1
ATOM 919 C C . SER A 1 116 ? 1.540 -17.323 5.601 1.00 91.69 116 SER A C 1
ATOM 921 O O . SER A 1 116 ? 1.867 -18.491 5.783 1.00 91.69 116 SER A O 1
ATOM 923 N N . GLU A 1 117 ? 2.059 -16.579 4.622 1.00 88.88 117 GLU A N 1
ATOM 924 C CA . GLU A 1 117 ? 3.067 -17.068 3.677 1.00 88.88 117 GLU A CA 1
ATOM 925 C C . GLU A 1 117 ? 4.490 -16.977 4.252 1.00 88.88 117 GLU A C 1
ATOM 927 O O . GLU A 1 117 ? 5.290 -17.891 4.059 1.00 88.88 117 GLU A O 1
ATOM 932 N N . TRP A 1 118 ? 4.809 -15.897 4.972 1.00 86.00 118 TRP A N 1
ATOM 933 C CA . TRP A 1 118 ? 6.184 -15.575 5.380 1.00 86.00 118 TRP A CA 1
ATOM 934 C C . TRP A 1 118 ? 6.428 -15.614 6.894 1.00 86.00 118 TRP A C 1
ATOM 936 O O . TRP A 1 118 ? 7.560 -15.412 7.334 1.00 86.00 118 TRP A O 1
ATOM 946 N N . GLY A 1 119 ? 5.395 -15.882 7.692 1.00 86.00 119 GLY A N 1
ATOM 947 C CA . GLY A 1 119 ? 5.437 -15.770 9.146 1.00 86.00 119 GLY A CA 1
ATOM 948 C C . GLY A 1 119 ? 5.248 -14.332 9.632 1.00 86.00 119 GLY A C 1
ATOM 949 O O . GLY A 1 119 ? 5.065 -13.397 8.855 1.00 86.00 119 GLY A O 1
ATOM 950 N N . VAL A 1 120 ? 5.286 -14.148 10.950 1.00 83.06 120 VAL A N 1
ATOM 951 C CA . VAL A 1 120 ? 5.189 -12.828 11.587 1.00 83.06 120 VAL A CA 1
ATOM 952 C C . VAL A 1 120 ? 6.597 -12.373 11.979 1.00 83.06 120 VAL A C 1
ATOM 954 O O . VAL A 1 120 ? 7.351 -13.189 12.516 1.00 83.06 120 VAL A O 1
ATOM 957 N N . PRO A 1 121 ? 6.981 -11.103 11.748 1.00 77.69 121 PRO A N 1
ATOM 958 C CA . PRO A 1 121 ? 8.252 -10.584 12.235 1.00 77.69 121 PRO A CA 1
ATOM 959 C C . PRO A 1 121 ? 8.358 -10.747 13.748 1.00 77.69 121 PRO A C 1
ATOM 961 O O . PRO A 1 121 ? 7.470 -10.333 14.492 1.00 77.69 121 PRO A O 1
ATOM 964 N N . ILE A 1 122 ? 9.461 -11.338 14.192 1.00 77.81 122 ILE A N 1
ATOM 965 C CA . ILE A 1 122 ? 9.792 -11.452 15.609 1.00 77.81 122 ILE A CA 1
ATOM 966 C C . ILE A 1 122 ? 10.621 -10.220 15.961 1.00 77.81 122 ILE A C 1
ATOM 968 O O . ILE A 1 122 ? 11.551 -9.865 15.232 1.00 77.81 122 ILE A O 1
ATOM 972 N N . VAL A 1 123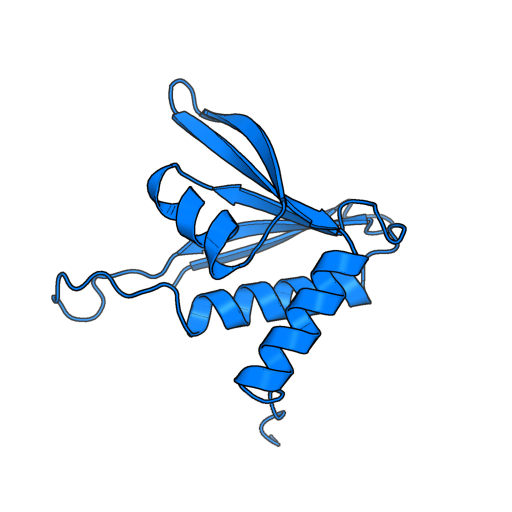 ? 10.277 -9.554 17.061 1.00 72.62 123 VAL A N 1
ATOM 973 C CA . VAL A 1 123 ? 11.161 -8.542 17.639 1.00 72.62 123 VAL A CA 1
ATOM 974 C C . VAL A 1 123 ? 12.444 -9.268 18.026 1.00 72.62 123 VAL A C 1
ATOM 976 O O . VAL A 1 123 ?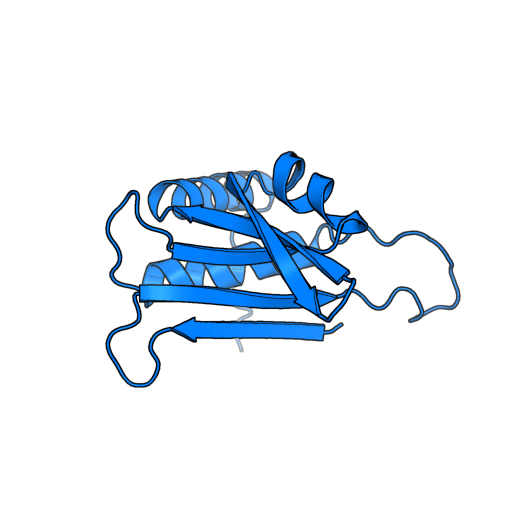 12.398 -10.225 18.791 1.00 72.62 123 VAL A O 1
ATOM 979 N N . LEU A 1 124 ? 13.576 -8.868 17.447 1.00 72.62 124 LEU A N 1
ATOM 980 C CA . LEU A 1 124 ? 14.863 -9.336 17.943 1.00 72.62 124 LEU A CA 1
ATOM 981 C C . LEU A 1 124 ? 15.008 -8.745 19.344 1.00 72.62 124 LEU A C 1
ATOM 983 O O . LEU A 1 124 ? 15.093 -7.521 19.470 1.00 72.62 124 LEU A O 1
ATOM 987 N N . ASP A 1 125 ? 14.944 -9.600 20.365 1.00 59.66 125 ASP A N 1
ATOM 988 C CA . ASP A 1 125 ? 15.218 -9.207 21.745 1.00 59.66 125 ASP A CA 1
ATOM 989 C C . ASP A 1 125 ? 16.549 -8.436 21.770 1.00 59.66 125 ASP A C 1
ATOM 991 O O . ASP A 1 125 ? 17.547 -8.891 21.199 1.00 59.66 125 ASP A O 1
ATOM 995 N N . GLN A 1 126 ? 16.513 -7.227 22.339 1.00 49.91 126 GLN A N 1
ATOM 996 C CA . GLN A 1 126 ? 17.680 -6.355 22.499 1.00 49.91 126 GLN A CA 1
ATOM 997 C C . GLN A 1 126 ? 18.603 -6.862 23.603 1.00 49.91 126 GLN A C 1
ATOM 999 O O . GLN A 1 126 ? 18.077 -7.270 24.664 1.00 49.91 126 GLN A O 1
#

Sequence (126 aa):
FLFGMTIYPYPGSPKFLEIEQLETNPISRGQRTNRLIAPIGKWLIWYSTKVGLQYCSQAANESLIALVSLTGAVAYYRDVIQMEYLDTVTIAPGEDGYAFRFSRTAAAAFCQRHESEWGVPIVLDQ